Protein AF-A0A8J3HX36-F1 (afdb_monomer)

Secondary structure (DSSP, 8-state):
-EEESHHHHHHHHSS--HHHHHHHHHHHHHHHHHHHHTT---EEES---SHHHHHHHHHHHHHTT-----------HHHHHHHHHHHHHH-TTSS----HHHHHHHHHH--PPPHHHHHT---PPPPTT-SSHHHHHHHHSTTS-GGG-

pLDDT: mean 93.69, std 5.5, range [58.5, 98.19]

InterPro domains:
  IPR027417 P-loop containing nucleoside triphosphate hydrolase [G3DSA:3.40.50.300] (3-126)
  IPR027417 P-loop containing nucleoside triphosphate hydrolase [SSF52540] (20-110)

Foldseek 3Di:
DEDECLVPCCVPPVDDDPLVVLQSLLVSLQVCLVCVLVVHDYHYHDDDQDPLSLLLSCVSCVVSVHHDADDDDDDDLVRVVVVLVVCCVPCVSRDDDDDSVRVVVSVVRGDDDDPCSRVSPDRDAHDPPAPGSLSVSCVRRVNNDPVSD

Solvent-accessible surface area (backbone atoms only — not comparable to full-atom values): 8968 Å² total; per-residue (Å²): 88,80,46,52,54,75,84,40,39,54,83,76,65,71,55,87,52,66,70,60,51,31,36,48,50,13,42,50,51,46,52,42,56,56,36,46,75,68,75,40,67,69,44,80,56,68,90,67,50,41,63,65,58,51,49,38,54,43,50,53,30,48,76,73,73,42,86,68,81,62,87,83,78,90,72,57,72,66,60,50,50,52,52,53,54,50,45,38,74,74,41,54,91,73,52,77,88,79,54,73,67,55,55,52,55,52,57,75,65,46,46,79,82,51,71,51,59,53,71,60,75,67,82,78,76,48,60,92,95,40,94,33,44,35,54,46,45,35,72,66,13,71,49,29,62,68,94,64,82

Sequence (149 aa):
MRLTLDEWMIPLFGRNEQAERDALEGRLIWIALRALQLHTNVVLDFGFWSKNERSSLRWFARQIGAKSQIIYLPIDPETQRKRIQNRFAVTPDQTWAMSEEELTKWRAFFHEPDEAELHGTVLEDAPQGYASWPAWATSRWPSLPDEYA

Mean predicted aligned error: 3.48 Å

Organism: NCBI:txid2778364

Nearest PDB structures (foldseek):
  9drz-assembly3_C  TM=6.017E-01  e=9.254E-02  Lichtheimia corymbifera
  2yvu-assembly1_A  TM=5.789E-01  e=4.821E-01  Aeropyrum pernix K1
  2pez-assembly1_A  TM=6.383E-01  e=1.071E+00  Homo sapiens
  4bzx-assembly2_B  TM=6.952E-01  e=1.192E+0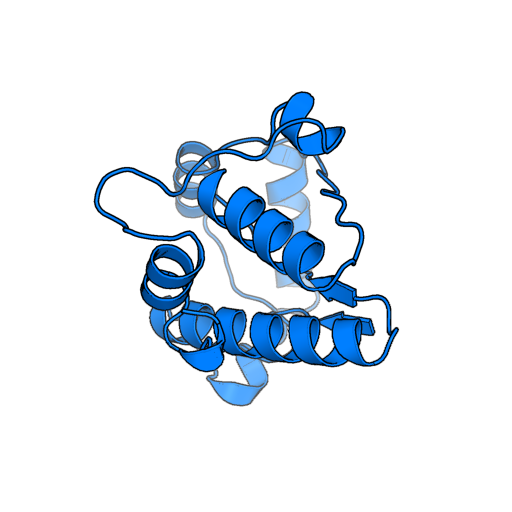0  Mycobacterium tuberculosis
  2ofx-assembly1_B  TM=6.286E-01  e=7.381E-01  Homo sapiens

Structure (mmCIF, N/CA/C/O backbone):
data_AF-A0A8J3HX36-F1
#
_entry.id   AF-A0A8J3HX36-F1
#
loop_
_atom_site.group_PDB
_atom_site.id
_atom_site.type_symbol
_atom_site.label_atom_id
_atom_site.label_alt_id
_atom_site.label_comp_id
_atom_site.label_asym_id
_atom_site.label_entity_id
_atom_site.label_seq_id
_atom_site.pdbx_PDB_ins_code
_atom_site.Cartn_x
_atom_site.Cartn_y
_atom_site.Cartn_z
_atom_site.occupancy
_atom_site.B_iso_or_equiv
_atom_site.auth_seq_id
_atom_site.auth_comp_id
_atom_site.auth_asym_id
_atom_site.auth_atom_id
_atom_site.pdbx_PDB_model_num
ATOM 1 N N . MET A 1 1 ? -8.199 -14.180 2.102 1.00 96.19 1 MET A N 1
ATOM 2 C CA . MET A 1 1 ? -8.288 -13.561 0.763 1.00 96.19 1 MET A CA 1
ATOM 3 C C . MET A 1 1 ? -7.061 -12.691 0.544 1.00 96.19 1 MET A C 1
ATOM 5 O O . MET A 1 1 ? -6.694 -11.982 1.468 1.00 96.19 1 MET A O 1
ATOM 9 N N . ARG A 1 2 ? -6.416 -12.756 -0.624 1.00 97.62 2 ARG A N 1
ATOM 10 C CA . ARG A 1 2 ? -5.300 -11.868 -0.990 1.00 97.62 2 ARG A CA 1
ATOM 11 C C . ARG A 1 2 ? -5.814 -10.811 -1.964 1.00 97.62 2 ARG A C 1
ATOM 13 O O . ARG A 1 2 ? -6.551 -11.170 -2.874 1.00 97.62 2 ARG A O 1
ATOM 20 N N . LEU A 1 3 ? -5.440 -9.553 -1.762 1.00 97.94 3 LEU A N 1
ATOM 21 C CA . LEU A 1 3 ? -5.763 -8.434 -2.644 1.00 97.94 3 LEU A CA 1
ATOM 22 C C . LEU A 1 3 ? -4.454 -7.764 -3.062 1.00 97.94 3 LEU A C 1
ATOM 24 O O . LEU A 1 3 ? -3.752 -7.228 -2.210 1.00 97.94 3 LEU A O 1
ATOM 28 N N . THR A 1 4 ? -4.120 -7.810 -4.348 1.00 96.12 4 THR A N 1
ATOM 29 C CA . THR A 1 4 ? -2.883 -7.240 -4.905 1.00 96.12 4 THR A CA 1
ATOM 30 C C . THR A 1 4 ? -3.205 -6.282 -6.043 1.00 96.12 4 THR A C 1
ATOM 32 O O . THR A 1 4 ? -4.226 -6.455 -6.697 1.00 96.12 4 THR A O 1
ATOM 35 N N . LEU A 1 5 ? -2.355 -5.284 -6.293 1.00 94.75 5 LEU A N 1
ATOM 36 C CA . LEU A 1 5 ? -2.494 -4.399 -7.458 1.00 94.75 5 LEU A CA 1
ATOM 37 C C . LEU A 1 5 ? -2.067 -5.080 -8.763 1.00 94.75 5 LEU A C 1
ATOM 39 O O . LEU A 1 5 ? -2.598 -4.752 -9.825 1.00 94.75 5 LEU A O 1
ATOM 43 N N . ASP A 1 6 ? -1.121 -6.019 -8.689 1.00 91.06 6 ASP A N 1
ATOM 44 C CA . ASP A 1 6 ? -0.457 -6.594 -9.865 1.00 91.06 6 ASP A CA 1
ATOM 45 C C . ASP A 1 6 ? -1.445 -7.340 -10.780 1.00 91.06 6 ASP A C 1
ATOM 47 O O . ASP A 1 6 ? -1.310 -7.311 -12.000 1.00 91.06 6 ASP A O 1
ATOM 51 N N . GLU A 1 7 ? -2.495 -7.935 -10.203 1.00 92.56 7 GLU A N 1
ATOM 52 C CA . GLU A 1 7 ? -3.562 -8.639 -10.933 1.00 92.56 7 GLU A CA 1
ATOM 53 C C . GLU A 1 7 ? -4.500 -7.698 -11.713 1.00 92.56 7 GLU A C 1
ATOM 55 O O . GLU A 1 7 ? -5.269 -8.161 -12.553 1.00 92.56 7 GLU A O 1
ATOM 60 N N . TRP A 1 8 ? -4.454 -6.388 -11.456 1.00 94.88 8 TRP A N 1
ATOM 61 C CA . TRP A 1 8 ? -5.454 -5.435 -11.950 1.00 94.88 8 TRP A CA 1
ATOM 62 C C . TRP A 1 8 ? -4.861 -4.291 -12.766 1.00 94.88 8 TRP A C 1
ATOM 64 O O . TRP A 1 8 ? -5.506 -3.848 -13.712 1.00 94.88 8 TRP A O 1
ATOM 74 N N . MET A 1 9 ? -3.648 -3.823 -12.452 1.00 96.12 9 MET A N 1
ATOM 75 C CA . MET A 1 9 ? -3.074 -2.644 -13.115 1.00 96.12 9 MET A CA 1
ATOM 76 C C . MET A 1 9 ? -2.970 -2.814 -14.636 1.00 96.12 9 MET A C 1
ATOM 78 O O . MET A 1 9 ? -3.456 -1.969 -15.388 1.00 96.12 9 MET A O 1
ATOM 82 N N . ILE A 1 10 ? -2.387 -3.924 -15.098 1.00 94.88 10 ILE A N 1
ATOM 83 C CA . ILE A 1 10 ? -2.250 -4.194 -16.535 1.00 94.88 10 ILE A CA 1
ATOM 84 C C . ILE A 1 10 ? -3.622 -4.454 -17.181 1.00 94.88 10 ILE A C 1
ATOM 86 O O . ILE A 1 10 ? -3.932 -3.759 -18.149 1.00 94.88 10 ILE A O 1
ATOM 90 N N . PRO A 1 11 ? -4.481 -5.362 -16.666 1.00 94.75 11 PRO A N 1
ATOM 91 C CA . PRO A 1 11 ? -5.767 -5.645 -17.307 1.00 94.75 11 PRO A CA 1
ATOM 92 C C . PRO A 1 11 ? -6.759 -4.475 -17.332 1.00 94.75 11 PRO A C 1
ATOM 94 O O . PRO A 1 11 ? -7.559 -4.396 -18.261 1.00 94.75 11 PRO A O 1
ATOM 97 N N . LEU A 1 12 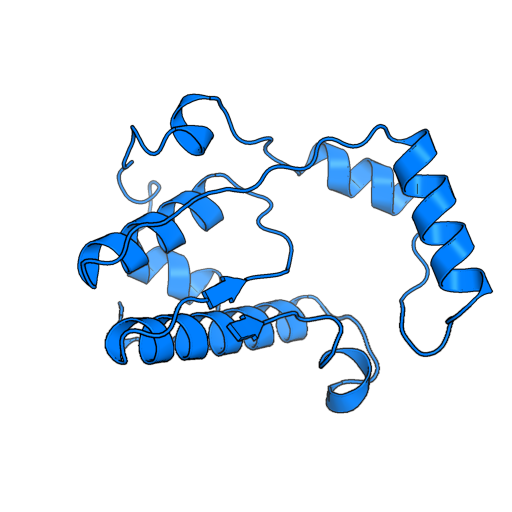? -6.747 -3.591 -16.325 1.00 95.81 12 LEU A N 1
ATOM 98 C CA . LEU A 1 12 ? -7.689 -2.468 -16.247 1.00 95.81 12 LEU A CA 1
ATOM 99 C C . LEU A 1 12 ? -7.193 -1.214 -16.967 1.00 95.81 12 LEU A C 1
ATOM 101 O O . LEU A 1 12 ? -7.991 -0.536 -17.612 1.00 95.81 12 LEU A O 1
ATOM 105 N N . PHE A 1 13 ? -5.906 -0.884 -16.833 1.00 95.50 13 PHE A N 1
ATOM 106 C CA . PHE A 1 13 ? -5.384 0.415 -17.267 1.00 95.50 13 PHE A CA 1
ATOM 107 C C . PHE A 1 13 ? -4.356 0.307 -18.393 1.00 95.50 13 PHE A C 1
ATOM 109 O O . PHE A 1 13 ? -4.197 1.252 -19.163 1.00 95.50 13 PHE A O 1
ATOM 116 N N . GLY A 1 14 ? -3.638 -0.816 -18.501 1.00 94.88 14 GLY A N 1
ATOM 117 C CA . GLY A 1 14 ? -2.561 -0.987 -19.482 1.00 94.88 14 GLY A CA 1
ATOM 118 C C . GLY A 1 14 ? -1.384 -0.017 -19.300 1.00 94.88 14 GLY A C 1
ATOM 119 O O . GLY A 1 14 ? -0.518 0.067 -20.168 1.00 94.88 14 GLY A O 1
ATOM 120 N N . ARG A 1 15 ? -1.338 0.710 -18.179 1.00 92.75 15 ARG A N 1
ATOM 121 C CA . ARG A 1 15 ? -0.293 1.665 -17.786 1.00 92.75 15 ARG A CA 1
ATOM 122 C C . ARG A 1 15 ? -0.144 1.671 -16.263 1.00 92.75 15 ARG A C 1
ATOM 124 O O . ARG A 1 15 ? -0.936 1.047 -15.560 1.00 92.75 15 ARG A O 1
ATOM 131 N N . ASN A 1 16 ? 0.891 2.339 -15.760 1.00 91.25 16 ASN A N 1
ATOM 132 C CA . ASN A 1 16 ? 1.259 2.315 -14.342 1.00 91.25 16 ASN A CA 1
ATOM 133 C C . ASN A 1 16 ? 1.290 3.720 -13.719 1.00 91.25 16 ASN A C 1
ATOM 135 O O . ASN A 1 16 ? 2.282 4.110 -13.103 1.00 91.25 16 ASN A O 1
ATOM 139 N N . GLU A 1 17 ? 0.223 4.494 -13.911 1.00 94.75 17 GLU A N 1
ATOM 140 C CA . GLU A 1 17 ? 0.134 5.866 -13.402 1.00 94.75 17 GLU A CA 1
ATOM 141 C C . GLU A 1 17 ? -0.184 5.893 -11.903 1.00 94.75 17 GLU A C 1
ATOM 143 O O . GLU A 1 17 ? -1.030 5.139 -11.419 1.00 94.75 17 GLU A O 1
ATOM 148 N N . GLN A 1 18 ? 0.446 6.807 -11.157 1.00 93.81 18 GLN A N 1
ATOM 149 C CA . GLN A 1 18 ? 0.289 6.882 -9.697 1.00 93.81 18 GLN A CA 1
ATOM 150 C C . GLN A 1 18 ? -1.176 7.070 -9.274 1.00 93.81 18 GLN A C 1
ATOM 152 O O . GLN A 1 18 ? -1.649 6.369 -8.387 1.00 93.81 18 GLN A O 1
ATOM 157 N N . ALA A 1 19 ? -1.916 7.956 -9.946 1.00 96.25 19 ALA A N 1
ATOM 158 C CA . ALA A 1 19 ? -3.315 8.227 -9.610 1.00 96.25 19 ALA A CA 1
ATOM 159 C C . ALA A 1 19 ? -4.221 6.989 -9.768 1.00 96.25 19 ALA A C 1
ATOM 161 O O . ALA A 1 19 ? -5.154 6.796 -8.990 1.00 96.25 19 ALA A O 1
ATOM 162 N N . GLU A 1 20 ? -3.939 6.134 -10.755 1.00 96.88 20 GLU A N 1
ATOM 163 C CA . GLU A 1 20 ? -4.683 4.889 -10.981 1.00 96.88 20 GLU A CA 1
ATOM 164 C C . GLU A 1 20 ? -4.347 3.849 -9.912 1.00 96.88 20 GLU A C 1
ATOM 166 O O . GLU A 1 20 ? -5.247 3.179 -9.405 1.00 96.88 20 GLU A O 1
ATOM 171 N N . ARG A 1 21 ? -3.071 3.771 -9.509 1.00 96.56 21 ARG A N 1
ATOM 172 C CA . ARG A 1 21 ? -2.637 2.928 -8.387 1.00 96.56 21 ARG A CA 1
ATOM 173 C C . ARG A 1 21 ? -3.315 3.355 -7.095 1.00 96.56 21 ARG A C 1
ATOM 175 O O . ARG A 1 21 ? -3.922 2.516 -6.445 1.00 96.56 21 ARG A O 1
ATOM 182 N N . ASP A 1 22 ? -3.295 4.645 -6.771 1.00 96.94 22 ASP A N 1
ATOM 183 C CA . ASP A 1 22 ? -3.889 5.184 -5.541 1.00 96.94 22 ASP A CA 1
ATOM 184 C C . ASP A 1 22 ? -5.401 4.926 -5.480 1.00 96.94 22 ASP A C 1
ATOM 186 O O . ASP A 1 22 ? -5.942 4.523 -4.444 1.00 96.94 22 ASP A O 1
ATOM 190 N N . ALA A 1 23 ? -6.089 5.106 -6.611 1.00 97.06 23 ALA A N 1
ATOM 191 C CA . ALA A 1 23 ? -7.506 4.795 -6.736 1.00 97.06 23 ALA A CA 1
ATOM 192 C C . ALA A 1 23 ? -7.783 3.285 -6.655 1.00 97.06 23 ALA A C 1
ATOM 194 O O . ALA A 1 23 ? -8.814 2.874 -6.123 1.00 97.06 23 ALA A O 1
ATOM 195 N N . LEU A 1 24 ? -6.899 2.423 -7.148 1.00 97.69 24 LEU A N 1
ATOM 196 C CA . LEU A 1 24 ? -7.085 0.983 -7.015 1.00 97.69 24 LEU A CA 1
ATOM 197 C C . LEU A 1 24 ? -6.780 0.502 -5.586 1.00 97.69 24 LEU A C 1
ATOM 199 O O . LEU A 1 24 ? -7.559 -0.276 -5.036 1.00 97.69 24 LEU A O 1
ATOM 203 N N . GLU A 1 25 ? -5.720 1.014 -4.954 1.00 97.81 25 GLU A N 1
ATOM 204 C CA . GLU A 1 25 ? -5.370 0.754 -3.552 1.00 97.81 25 GLU A CA 1
ATOM 205 C C . GLU A 1 25 ? -6.549 1.067 -2.630 1.00 97.81 25 GLU A C 1
ATOM 207 O O . GLU A 1 25 ? -6.974 0.193 -1.873 1.00 97.81 25 GLU A O 1
ATOM 212 N N . GLY A 1 26 ? -7.154 2.255 -2.754 1.00 97.31 26 GLY A N 1
ATOM 213 C CA . GLY A 1 26 ? -8.324 2.629 -1.952 1.00 97.31 26 GLY A CA 1
ATOM 214 C C . GLY A 1 26 ? -9.501 1.671 -2.113 1.00 97.31 26 GLY A C 1
ATOM 215 O O . GLY A 1 26 ? -10.166 1.318 -1.134 1.00 97.31 26 GLY A O 1
ATOM 216 N N . ARG A 1 27 ? -9.713 1.152 -3.328 1.00 97.44 27 ARG A N 1
ATOM 217 C CA . ARG A 1 27 ? -10.797 0.207 -3.602 1.00 97.44 27 ARG A CA 1
ATOM 218 C C . ARG A 1 27 ? -10.507 -1.168 -3.014 1.00 97.44 27 ARG A C 1
ATOM 220 O O . ARG A 1 27 ? -11.413 -1.786 -2.456 1.00 97.44 27 ARG A O 1
ATOM 227 N N . LEU A 1 28 ? -9.265 -1.640 -3.106 1.00 97.88 28 LEU A N 1
ATOM 228 C CA . LEU A 1 28 ? -8.841 -2.896 -2.485 1.00 97.88 28 LEU A CA 1
ATOM 229 C C . LEU A 1 28 ? -8.881 -2.803 -0.955 1.00 97.88 28 LEU A C 1
ATOM 231 O O . LEU A 1 28 ? -9.331 -3.745 -0.306 1.00 97.88 28 LEU A O 1
ATOM 235 N N . ILE A 1 29 ? -8.497 -1.664 -0.374 1.00 97.75 29 ILE A N 1
ATOM 236 C CA . ILE A 1 29 ? -8.622 -1.409 1.067 1.00 97.75 29 ILE A CA 1
ATOM 237 C C . ILE A 1 29 ? -10.093 -1.446 1.478 1.00 97.75 29 ILE A C 1
ATOM 239 O O . ILE A 1 29 ? -10.439 -2.166 2.411 1.00 97.75 29 ILE A O 1
ATOM 243 N N . TRP A 1 30 ? -10.984 -0.766 0.753 1.00 97.31 30 TRP A N 1
ATOM 244 C CA . TRP A 1 30 ? -12.424 -0.842 1.012 1.00 97.31 30 TRP A CA 1
ATOM 245 C C . TRP A 1 30 ? -12.943 -2.290 0.995 1.00 97.31 30 TRP A C 1
ATOM 247 O O . TRP A 1 30 ? -13.600 -2.721 1.945 1.00 97.31 30 TRP A O 1
ATOM 257 N N . ILE A 1 31 ? -12.591 -3.079 -0.029 1.00 97.56 31 ILE A N 1
ATOM 258 C CA . ILE A 1 31 ? -12.953 -4.507 -0.102 1.00 97.56 31 ILE A CA 1
ATOM 259 C C . ILE A 1 31 ? -12.407 -5.268 1.113 1.00 97.56 31 ILE A C 1
ATOM 261 O O . ILE A 1 31 ? -13.122 -6.091 1.688 1.00 97.56 31 ILE A O 1
ATOM 265 N N . ALA A 1 32 ? -11.170 -4.990 1.533 1.00 97.56 32 ALA A N 1
ATOM 266 C CA . ALA A 1 32 ? -10.575 -5.611 2.710 1.00 97.56 32 ALA A CA 1
ATOM 267 C C . ALA A 1 32 ? -11.374 -5.316 3.982 1.00 97.56 32 ALA A C 1
ATOM 269 O O . ALA A 1 32 ? -11.701 -6.244 4.720 1.00 97.56 32 ALA A O 1
ATOM 270 N N . LEU A 1 33 ? -11.743 -4.053 4.216 1.00 96.56 33 LEU A N 1
ATOM 271 C CA . LEU A 1 33 ? -12.529 -3.648 5.385 1.00 96.56 33 LEU A CA 1
ATOM 272 C C . LEU A 1 33 ? -13.909 -4.319 5.397 1.00 96.56 33 LEU A C 1
ATOM 274 O O . LEU A 1 33 ? -14.335 -4.832 6.433 1.00 96.56 33 LEU A O 1
ATOM 278 N N . ARG A 1 34 ? -14.573 -4.410 4.238 1.00 96.94 34 ARG A N 1
ATOM 279 C CA . ARG A 1 34 ? -15.844 -5.140 4.090 1.00 96.94 34 ARG A CA 1
ATOM 280 C C . ARG A 1 34 ? -15.686 -6.638 4.353 1.00 96.94 34 ARG A C 1
ATOM 282 O O . ARG A 1 34 ? -16.520 -7.229 5.032 1.00 96.94 34 ARG A O 1
ATOM 289 N N . ALA A 1 35 ? -14.618 -7.259 3.861 1.00 97.56 35 ALA A N 1
ATOM 290 C CA . ALA A 1 35 ? -14.348 -8.676 4.097 1.00 97.56 35 ALA A CA 1
ATOM 291 C C . ALA A 1 35 ? -14.037 -8.974 5.575 1.00 97.56 35 ALA A C 1
ATOM 293 O O . ALA A 1 35 ? -14.506 -9.983 6.104 1.00 97.56 35 ALA A O 1
ATOM 294 N N . LEU A 1 36 ? -13.322 -8.078 6.266 1.00 96.88 36 LEU A N 1
ATOM 295 C CA . LEU A 1 36 ? -13.064 -8.195 7.706 1.00 96.88 36 LEU A CA 1
ATOM 296 C C . LEU A 1 36 ? -14.362 -8.150 8.527 1.00 96.88 36 LEU A C 1
ATOM 298 O O . LEU A 1 36 ? -14.522 -8.953 9.444 1.00 96.88 36 LEU A O 1
ATOM 302 N N . GLN A 1 37 ? -15.316 -7.283 8.165 1.00 95.44 37 GLN A N 1
ATOM 303 C CA . GLN A 1 37 ? -16.650 -7.244 8.790 1.00 95.44 37 GLN A CA 1
ATOM 304 C C . GLN A 1 37 ? -17.439 -8.549 8.590 1.00 95.44 37 GLN A C 1
ATOM 306 O O . GLN A 1 37 ? -18.278 -8.894 9.415 1.00 95.44 37 GLN A O 1
ATOM 311 N N . LEU A 1 38 ? -17.146 -9.293 7.521 1.00 96.88 38 LEU A N 1
ATOM 312 C CA . LEU A 1 38 ? -17.702 -10.619 7.236 1.00 96.88 38 LEU A CA 1
ATOM 313 C C . LEU A 1 38 ? -16.835 -11.759 7.801 1.00 96.88 38 LEU A C 1
ATOM 315 O O . LEU A 1 38 ? -16.927 -12.896 7.340 1.00 96.88 38 LEU A O 1
ATOM 319 N N . HIS A 1 39 ? -15.966 -11.464 8.772 1.00 96.19 39 HIS A N 1
ATOM 320 C CA . HIS A 1 39 ? -15.080 -12.424 9.438 1.00 96.19 39 HIS A CA 1
ATOM 321 C C . HIS A 1 39 ? -14.120 -13.170 8.496 1.00 96.19 39 HIS A C 1
ATOM 323 O O . HIS A 1 39 ? -13.678 -14.282 8.788 1.00 96.19 39 HIS A O 1
ATOM 329 N N . THR A 1 40 ? -13.765 -12.560 7.363 1.00 98.00 40 THR A N 1
ATOM 330 C CA . THR A 1 40 ? -12.803 -13.120 6.409 1.00 98.00 40 THR A CA 1
ATOM 331 C C . THR A 1 40 ? -11.432 -12.481 6.598 1.00 98.00 40 THR A C 1
ATOM 333 O O . THR A 1 40 ? -11.288 -11.266 6.503 1.00 98.00 40 THR A O 1
ATOM 336 N N . ASN A 1 41 ? -10.397 -13.301 6.799 1.00 98.06 41 ASN A N 1
ATOM 337 C CA . ASN A 1 41 ? -9.016 -12.819 6.875 1.00 98.06 41 ASN A CA 1
ATOM 338 C C . ASN A 1 41 ? -8.539 -12.286 5.516 1.00 98.06 41 ASN A C 1
ATOM 340 O O . ASN A 1 41 ? -8.741 -12.936 4.480 1.00 98.06 41 ASN A O 1
ATOM 344 N N . VAL A 1 42 ? -7.850 -11.143 5.521 1.00 98.06 42 VAL A N 1
ATOM 345 C CA . VAL A 1 42 ? -7.357 -10.470 4.312 1.00 98.06 42 VAL A CA 1
ATOM 346 C C . VAL A 1 42 ? -5.851 -10.237 4.385 1.00 98.06 42 VAL A C 1
ATOM 348 O O . VAL A 1 42 ? -5.323 -9.888 5.435 1.00 98.06 42 VAL A O 1
ATOM 351 N N . VAL A 1 43 ? -5.176 -10.415 3.252 1.00 98.19 43 VAL A N 1
ATOM 352 C CA . VAL A 1 43 ? -3.804 -9.969 3.005 1.00 98.19 43 VAL A CA 1
ATOM 353 C C . VAL A 1 43 ? -3.869 -8.879 1.944 1.00 98.19 43 VAL A C 1
ATOM 355 O O . VAL A 1 43 ? -4.335 -9.138 0.833 1.00 98.19 43 VAL A O 1
ATOM 358 N N . LEU A 1 44 ? -3.417 -7.676 2.290 1.00 98.06 44 LEU A N 1
ATOM 359 C CA . LEU A 1 44 ? -3.148 -6.619 1.321 1.00 98.06 44 LEU A CA 1
ATOM 360 C C . LEU A 1 44 ? -1.711 -6.798 0.820 1.00 98.06 44 LEU A C 1
ATOM 362 O O . LEU A 1 44 ? -0.772 -6.737 1.608 1.00 98.06 44 LEU A O 1
ATOM 366 N N . ASP A 1 45 ? -1.565 -7.080 -0.468 1.00 96.69 45 ASP A N 1
ATOM 367 C CA . ASP A 1 45 ? -0.312 -7.442 -1.135 1.00 96.69 45 ASP A CA 1
ATOM 368 C C . ASP A 1 45 ? 0.064 -6.366 -2.163 1.00 96.69 45 ASP A C 1
ATOM 370 O O . ASP A 1 45 ? -0.043 -6.540 -3.380 1.00 96.69 45 ASP A O 1
ATOM 374 N N . PHE A 1 46 ? 0.410 -5.199 -1.628 1.00 94.62 46 PHE A N 1
ATOM 375 C CA . PHE A 1 46 ? 0.989 -4.056 -2.328 1.00 94.62 46 PHE A CA 1
ATOM 376 C C . PHE A 1 46 ? 1.769 -3.192 -1.324 1.00 94.62 46 PHE A C 1
ATOM 378 O O . PHE A 1 46 ? 1.737 -3.435 -0.117 1.00 94.62 46 PHE A O 1
ATOM 385 N N . GLY A 1 47 ? 2.558 -2.238 -1.822 1.00 91.00 47 GLY A N 1
ATOM 386 C CA . GLY A 1 47 ? 3.534 -1.518 -1.002 1.00 91.00 47 GLY A CA 1
ATOM 387 C C . GLY A 1 47 ? 2.912 -0.475 -0.071 1.00 91.00 47 GLY A C 1
ATOM 388 O O . GLY A 1 47 ? 2.239 0.435 -0.538 1.00 91.00 47 GLY A O 1
ATOM 389 N N . PHE A 1 48 ? 3.228 -0.553 1.226 1.00 94.25 48 PHE A N 1
ATOM 390 C CA . PHE A 1 48 ? 2.969 0.505 2.213 1.00 94.25 48 PHE A CA 1
ATOM 391 C C . PHE A 1 48 ? 4.281 1.217 2.555 1.00 94.25 48 PHE A C 1
ATOM 393 O O . PHE A 1 48 ? 5.071 0.748 3.382 1.00 94.25 48 PHE A O 1
ATOM 400 N N . TRP A 1 49 ? 4.526 2.327 1.865 1.00 95.12 49 TRP A N 1
ATOM 401 C CA . TRP A 1 49 ? 5.799 3.039 1.820 1.00 95.12 49 TRP A CA 1
ATOM 402 C C . TRP A 1 49 ? 6.091 3.868 3.064 1.00 95.12 49 TRP A C 1
ATOM 404 O O . TRP A 1 49 ? 7.252 4.052 3.419 1.00 95.12 49 TRP A O 1
ATOM 414 N N . SER A 1 50 ? 5.051 4.357 3.727 1.00 95.44 50 SER A N 1
ATOM 415 C CA . SER A 1 50 ? 5.152 5.244 4.877 1.00 95.44 50 SER A CA 1
ATOM 416 C C . SER A 1 50 ? 4.561 4.617 6.134 1.00 95.44 50 SER A C 1
ATOM 418 O O . SER A 1 50 ? 3.644 3.792 6.094 1.00 95.44 50 SER A O 1
ATOM 420 N N . LYS A 1 51 ? 5.048 5.090 7.281 1.00 95.00 51 LYS A N 1
ATOM 421 C CA . LYS A 1 51 ? 4.473 4.773 8.589 1.00 95.00 51 LYS A CA 1
ATOM 422 C C . LYS A 1 51 ? 2.991 5.153 8.675 1.00 95.00 51 LYS A C 1
ATOM 424 O O . LYS A 1 51 ? 2.198 4.374 9.186 1.00 95.00 51 LYS A O 1
ATOM 429 N N . ASN A 1 52 ? 2.592 6.289 8.095 1.00 95.62 52 ASN A N 1
ATOM 430 C CA . ASN A 1 52 ? 1.197 6.742 8.109 1.00 95.62 52 ASN A CA 1
ATOM 431 C C . ASN A 1 52 ? 0.252 5.779 7.372 1.00 95.62 52 ASN A C 1
ATOM 433 O O . ASN A 1 52 ? -0.819 5.469 7.890 1.00 95.62 52 ASN A O 1
ATOM 437 N N . GLU A 1 53 ? 0.657 5.241 6.214 1.00 96.25 53 GLU A N 1
ATOM 438 C CA . GLU A 1 53 ? -0.140 4.229 5.500 1.00 96.25 53 GLU A CA 1
ATOM 439 C C . GLU A 1 53 ? -0.378 3.008 6.395 1.00 96.25 53 GLU A C 1
ATOM 441 O O . GLU A 1 53 ? -1.518 2.581 6.580 1.00 96.25 53 GLU A O 1
ATOM 446 N N . ARG A 1 54 ? 0.677 2.496 7.037 1.00 96.19 54 ARG A N 1
ATOM 447 C CA . ARG A 1 54 ? 0.587 1.327 7.925 1.00 96.19 54 ARG A CA 1
ATOM 448 C C . ARG A 1 54 ? -0.229 1.611 9.191 1.00 96.19 54 ARG A C 1
ATOM 450 O O . ARG A 1 54 ? -1.068 0.789 9.570 1.00 96.19 54 ARG A O 1
ATOM 457 N N . SER A 1 55 ? -0.036 2.774 9.812 1.00 95.31 55 SER A N 1
ATOM 458 C CA . SER A 1 55 ? -0.776 3.213 11.002 1.00 95.31 55 SER A CA 1
ATOM 459 C C . SER A 1 55 ? -2.270 3.387 10.719 1.00 95.31 55 SER A C 1
ATOM 461 O O . SER A 1 55 ? -3.091 2.899 11.498 1.00 95.31 55 SER A O 1
ATOM 463 N N . SER A 1 56 ? -2.640 3.985 9.582 1.00 95.38 56 SER A N 1
ATOM 464 C CA . SER A 1 56 ? -4.047 4.162 9.193 1.00 95.38 56 SER A CA 1
ATOM 465 C C . SER A 1 56 ? -4.780 2.823 9.021 1.00 95.38 56 SER A C 1
ATOM 467 O O . SER A 1 56 ? -5.870 2.630 9.559 1.00 95.38 56 SER A O 1
ATOM 469 N N . LEU A 1 57 ? -4.156 1.841 8.361 1.00 95.25 57 LEU A N 1
ATOM 470 C CA . LEU A 1 57 ? -4.744 0.515 8.144 1.00 95.25 57 LEU A CA 1
ATOM 471 C C . LEU A 1 57 ? -4.870 -0.279 9.442 1.00 95.25 57 LEU A C 1
ATOM 473 O O . LEU A 1 57 ? -5.879 -0.950 9.674 1.00 95.25 57 LEU A O 1
ATOM 477 N N . ARG A 1 58 ? -3.874 -0.169 10.327 1.00 94.94 58 ARG A N 1
ATOM 478 C CA . ARG A 1 58 ? -3.955 -0.718 11.683 1.00 94.94 58 ARG A CA 1
ATOM 479 C C . ARG A 1 58 ? -5.107 -0.100 12.467 1.00 94.94 58 ARG A C 1
ATOM 481 O O . ARG A 1 58 ? -5.830 -0.832 13.147 1.00 94.94 58 ARG A O 1
ATOM 488 N N . TRP A 1 59 ? -5.276 1.219 12.377 1.00 94.44 59 TRP A N 1
ATOM 489 C CA . TRP A 1 59 ? -6.379 1.919 13.022 1.00 94.44 59 TRP A CA 1
ATOM 490 C C . TRP A 1 59 ? -7.727 1.393 12.516 1.00 94.44 59 TRP A C 1
ATOM 492 O O . TRP A 1 59 ? -8.551 0.992 13.338 1.00 94.44 59 TRP A O 1
ATOM 502 N N . PHE A 1 60 ? -7.918 1.270 11.196 1.00 94.75 60 PHE A N 1
ATOM 503 C CA . PHE A 1 60 ? -9.152 0.725 10.616 1.00 94.75 60 PHE A CA 1
ATOM 504 C C . PHE A 1 60 ? -9.451 -0.702 11.075 1.00 94.75 60 PHE A C 1
ATOM 506 O O . PHE A 1 60 ? -10.572 -0.994 11.496 1.00 94.75 60 PHE A O 1
ATOM 513 N N . ALA A 1 61 ? -8.450 -1.588 11.047 1.00 94.25 61 ALA A N 1
ATOM 514 C CA . ALA A 1 61 ? -8.613 -2.956 11.527 1.00 94.25 61 ALA A CA 1
ATOM 515 C C . ALA A 1 61 ? -9.079 -2.977 12.993 1.00 94.25 61 ALA A C 1
ATOM 517 O O . ALA A 1 61 ? -10.037 -3.678 13.323 1.00 94.25 61 ALA A O 1
ATOM 518 N N . ARG A 1 62 ? -8.472 -2.145 13.854 1.00 92.88 62 ARG A N 1
ATOM 519 C CA . ARG A 1 62 ? -8.860 -2.032 15.266 1.00 92.88 62 ARG A CA 1
ATOM 520 C C . ARG A 1 62 ? -10.293 -1.525 15.443 1.00 92.88 62 ARG A C 1
ATOM 522 O O . ARG A 1 62 ? -10.989 -2.067 16.297 1.00 92.88 62 ARG A O 1
ATOM 529 N N . GLN A 1 63 ? -10.746 -0.544 14.656 1.00 92.62 63 GLN A N 1
ATOM 530 C CA . GLN A 1 63 ? -12.131 -0.048 14.740 1.00 92.62 63 GLN A CA 1
ATOM 531 C C . GLN A 1 63 ? -13.169 -1.130 14.413 1.00 92.62 63 GLN A C 1
ATOM 533 O O . GLN A 1 63 ? -14.259 -1.135 14.974 1.00 92.62 63 GLN A O 1
ATOM 538 N N . ILE A 1 64 ? -12.815 -2.084 13.551 1.00 93.69 64 ILE A N 1
ATOM 539 C CA . ILE A 1 64 ? -13.675 -3.216 13.169 1.00 93.69 64 ILE A CA 1
ATOM 540 C C . ILE A 1 64 ? -13.513 -4.402 14.150 1.00 93.69 64 ILE A C 1
ATOM 542 O O . ILE A 1 64 ? -14.156 -5.439 14.005 1.00 93.69 64 ILE A O 1
ATOM 546 N N . GLY A 1 65 ? -12.666 -4.274 15.178 1.00 94.50 65 GLY A N 1
ATOM 547 C CA . GLY A 1 65 ? -12.362 -5.356 16.121 1.00 94.50 65 GLY A CA 1
ATOM 548 C C . GLY A 1 65 ? -11.467 -6.454 15.531 1.00 94.50 65 GLY A C 1
ATOM 549 O O . GLY A 1 65 ? -11.334 -7.528 16.118 1.00 94.50 65 GLY A O 1
ATOM 550 N N . ALA A 1 66 ? -10.840 -6.197 14.382 1.00 95.00 66 ALA A N 1
ATOM 551 C CA . ALA A 1 66 ? -9.891 -7.098 13.750 1.00 95.00 66 ALA A CA 1
ATOM 552 C C . ALA A 1 66 ? -8.469 -6.879 14.289 1.00 95.00 66 ALA A C 1
ATOM 554 O O . ALA A 1 66 ? -8.068 -5.779 14.678 1.00 95.00 66 ALA A O 1
ATOM 555 N N . LYS A 1 67 ? -7.669 -7.948 14.270 1.00 93.94 67 LYS A N 1
ATOM 556 C CA . LYS A 1 67 ? -6.222 -7.856 14.489 1.00 93.94 67 LYS A CA 1
ATOM 557 C C . LYS A 1 67 ? -5.542 -7.467 13.177 1.00 93.94 67 LYS A C 1
ATOM 559 O O . LYS A 1 67 ? -5.980 -7.885 12.109 1.00 93.94 67 LYS A O 1
ATOM 564 N N . SER A 1 68 ? -4.454 -6.708 13.264 1.00 94.06 68 SER A N 1
ATOM 565 C CA . SER A 1 68 ? -3.589 -6.397 12.122 1.00 94.06 68 SER A CA 1
ATOM 566 C C . SER A 1 68 ? -2.159 -6.840 12.409 1.00 94.06 68 SER A C 1
ATOM 568 O O . SER A 1 68 ? -1.718 -6.827 13.557 1.00 94.06 68 SER A O 1
ATOM 570 N N . GLN A 1 69 ? -1.442 -7.231 11.359 1.00 94.88 69 GLN A N 1
ATOM 571 C CA . GLN A 1 69 ? -0.037 -7.613 11.415 1.00 94.88 69 GLN A CA 1
ATOM 572 C C . GLN A 1 69 ? 0.679 -7.021 10.204 1.00 94.88 69 GLN A C 1
ATOM 574 O O . GLN A 1 69 ? 0.149 -7.056 9.095 1.00 94.88 69 GLN A O 1
ATOM 579 N N . ILE A 1 70 ? 1.880 -6.486 10.422 1.00 95.50 70 ILE A N 1
ATOM 580 C CA . ILE A 1 70 ? 2.767 -6.032 9.351 1.00 95.50 70 ILE A CA 1
ATOM 581 C C . ILE A 1 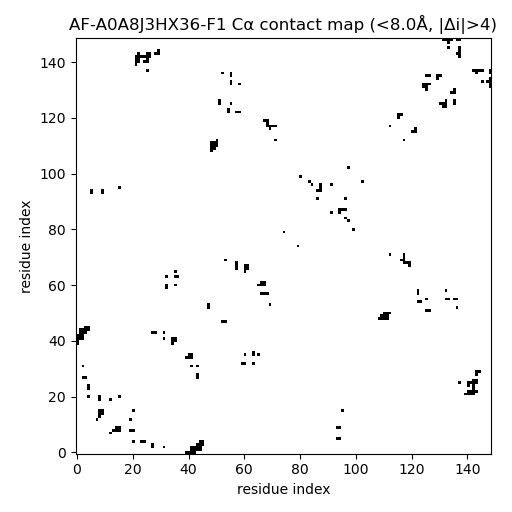70 ? 3.766 -7.157 9.087 1.00 95.50 70 ILE A C 1
ATOM 583 O O . ILE A 1 70 ? 4.449 -7.606 10.005 1.00 95.50 70 ILE A O 1
ATOM 587 N N . ILE A 1 71 ? 3.837 -7.621 7.840 1.00 95.50 71 ILE A N 1
ATOM 588 C CA . ILE A 1 71 ? 4.850 -8.580 7.393 1.00 95.50 71 ILE A CA 1
ATOM 589 C C . ILE A 1 71 ? 5.887 -7.807 6.590 1.00 95.50 71 ILE A C 1
ATOM 591 O O . ILE A 1 71 ? 5.655 -7.455 5.435 1.00 95.50 71 ILE A O 1
ATOM 595 N N . TYR A 1 72 ? 7.019 -7.520 7.224 1.00 96.06 72 TYR A N 1
ATOM 596 C CA . TYR A 1 72 ? 8.141 -6.869 6.565 1.00 96.06 72 TYR A CA 1
ATOM 597 C C . TYR A 1 72 ? 9.117 -7.910 6.013 1.00 96.06 72 TYR A C 1
ATOM 599 O O . TYR A 1 72 ? 9.506 -8.848 6.706 1.00 96.06 72 TYR A O 1
ATOM 607 N N . LEU A 1 73 ? 9.491 -7.746 4.746 1.00 95.06 73 LEU A N 1
ATOM 608 C CA . LEU A 1 73 ? 10.388 -8.641 4.022 1.00 95.06 73 LEU A CA 1
ATOM 609 C C . LEU A 1 73 ? 11.628 -7.842 3.596 1.00 95.06 73 LEU A C 1
ATOM 611 O O . LEU A 1 73 ? 11.643 -7.314 2.479 1.00 95.06 73 LEU A O 1
ATOM 615 N N . PRO A 1 74 ? 12.649 -7.707 4.466 1.00 94.19 74 PRO A N 1
ATOM 616 C CA . PRO A 1 74 ? 13.857 -6.974 4.116 1.00 94.19 74 PRO A CA 1
ATOM 617 C C . PRO A 1 74 ? 14.537 -7.632 2.914 1.00 94.19 74 PRO A C 1
ATOM 619 O O . PRO A 1 74 ? 14.640 -8.858 2.817 1.00 94.19 74 PRO A O 1
ATOM 622 N N . ILE A 1 75 ? 14.997 -6.805 1.979 1.00 95.00 75 ILE A N 1
ATOM 623 C CA . ILE A 1 75 ? 15.682 -7.257 0.771 1.00 95.00 75 ILE A CA 1
ATOM 624 C C . ILE A 1 75 ? 16.815 -6.297 0.419 1.00 95.00 75 ILE A C 1
ATOM 626 O O . ILE A 1 75 ? 16.632 -5.074 0.325 1.00 95.00 75 ILE A O 1
ATOM 630 N N . ASP A 1 76 ? 17.999 -6.863 0.210 1.00 94.69 76 ASP A N 1
ATOM 631 C CA . ASP A 1 76 ? 19.151 -6.090 -0.222 1.00 94.69 76 ASP A CA 1
ATOM 632 C C . ASP A 1 76 ? 18.963 -5.587 -1.672 1.00 94.69 76 ASP A C 1
ATOM 634 O O . ASP A 1 76 ? 18.239 -6.206 -2.468 1.00 94.69 76 ASP A O 1
ATOM 638 N N . PRO A 1 77 ? 19.584 -4.451 -2.038 1.00 93.38 77 PRO A N 1
ATOM 639 C CA . PRO A 1 77 ? 19.411 -3.851 -3.360 1.00 93.38 77 PRO A CA 1
ATOM 640 C C . PRO A 1 77 ? 19.780 -4.781 -4.522 1.00 93.38 77 PRO A C 1
ATOM 642 O O . PRO A 1 77 ? 19.115 -4.767 -5.559 1.00 93.38 77 PRO A O 1
ATOM 645 N N . GLU A 1 78 ? 20.814 -5.610 -4.363 1.00 95.06 78 GLU A N 1
ATOM 646 C CA . GLU A 1 78 ? 21.293 -6.476 -5.437 1.00 95.06 78 GLU A CA 1
ATOM 647 C C . GLU A 1 78 ? 20.307 -7.618 -5.708 1.00 95.06 78 GLU A C 1
ATOM 649 O O . GLU A 1 78 ? 19.951 -7.878 -6.863 1.00 95.06 78 GLU A O 1
ATOM 654 N N . THR A 1 79 ? 19.811 -8.267 -4.653 1.00 96.75 79 THR A N 1
ATOM 655 C CA . THR A 1 79 ? 18.786 -9.310 -4.759 1.00 96.75 79 THR A CA 1
ATOM 656 C C . THR A 1 79 ? 17.483 -8.747 -5.318 1.00 96.75 79 THR A C 1
ATOM 658 O O . THR A 1 79 ? 16.875 -9.381 -6.186 1.00 96.75 79 THR A O 1
ATOM 661 N N . GLN A 1 80 ? 17.061 -7.553 -4.882 1.00 95.81 80 GLN A N 1
ATOM 662 C CA . GLN A 1 80 ? 15.876 -6.884 -5.430 1.00 95.81 80 GLN A CA 1
ATOM 663 C C . GLN A 1 80 ? 16.021 -6.673 -6.941 1.00 95.81 80 GLN A C 1
ATOM 665 O O . GLN A 1 80 ? 15.153 -7.100 -7.707 1.00 95.81 80 GLN A O 1
ATOM 670 N N . ARG A 1 81 ? 17.146 -6.093 -7.375 1.00 94.75 81 ARG A N 1
ATOM 671 C CA . ARG A 1 81 ? 17.441 -5.841 -8.788 1.00 94.75 81 ARG A CA 1
ATOM 672 C C . ARG A 1 81 ? 17.420 -7.130 -9.612 1.00 94.75 81 ARG A C 1
ATOM 674 O O . ARG A 1 81 ? 16.733 -7.186 -10.630 1.00 94.75 81 ARG A O 1
ATOM 681 N N . LYS A 1 82 ? 18.113 -8.184 -9.162 1.00 95.62 82 LYS A N 1
ATOM 682 C CA . LYS A 1 82 ? 18.143 -9.489 -9.854 1.00 95.62 82 LYS A CA 1
ATOM 683 C C . LYS A 1 82 ? 16.742 -10.082 -10.015 1.00 95.62 82 LYS A C 1
ATOM 685 O O . LYS A 1 82 ? 16.406 -10.571 -11.091 1.00 95.62 82 LYS A O 1
ATOM 690 N N . ARG A 1 83 ? 15.908 -10.022 -8.970 1.00 95.94 83 ARG A N 1
ATOM 691 C CA . ARG A 1 83 ? 14.536 -10.557 -9.010 1.00 95.94 83 ARG A CA 1
ATOM 692 C C . ARG A 1 83 ? 13.639 -9.788 -9.974 1.00 95.94 83 ARG A C 1
ATOM 694 O O . ARG A 1 83 ? 12.860 -10.421 -10.682 1.00 95.94 83 ARG A O 1
ATOM 701 N N . ILE A 1 84 ? 13.747 -8.461 -10.011 1.00 95.12 84 ILE A N 1
ATOM 702 C CA . ILE A 1 84 ? 12.970 -7.617 -10.931 1.00 95.12 84 ILE A CA 1
ATOM 703 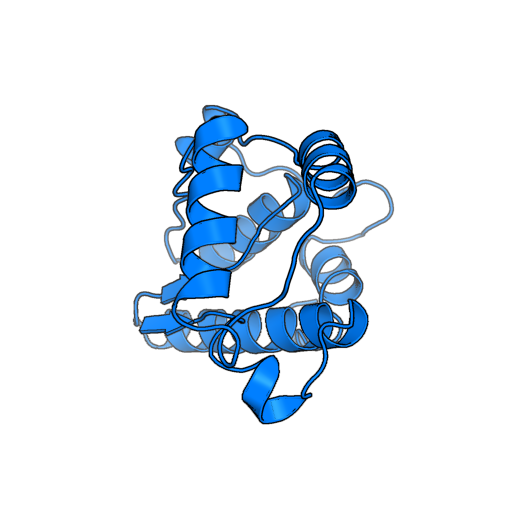C C . ILE A 1 84 ? 13.383 -7.887 -12.378 1.00 95.12 84 ILE A C 1
ATOM 705 O O . ILE A 1 84 ? 12.522 -8.169 -13.207 1.00 95.12 84 ILE A O 1
ATOM 709 N N . GLN A 1 85 ? 14.690 -7.897 -12.663 1.00 94.62 85 GLN A N 1
ATOM 710 C CA . GLN A 1 85 ? 15.208 -8.201 -14.000 1.00 94.62 85 GLN A CA 1
ATOM 711 C C . GLN A 1 85 ? 14.772 -9.590 -14.476 1.00 94.62 85 GLN A C 1
ATOM 713 O O . GLN A 1 85 ? 14.297 -9.735 -15.599 1.00 94.62 85 GLN A O 1
ATOM 718 N N . ASN A 1 86 ? 14.869 -10.603 -13.609 1.00 96.19 86 ASN A N 1
ATOM 719 C CA . ASN A 1 86 ? 14.418 -11.952 -13.938 1.00 96.19 86 ASN A CA 1
ATOM 720 C C . ASN A 1 86 ? 12.906 -12.005 -14.200 1.00 96.19 86 ASN A C 1
ATOM 722 O O . ASN A 1 86 ? 12.476 -12.635 -15.158 1.00 96.19 86 ASN A O 1
ATOM 726 N N . ARG A 1 87 ? 12.090 -11.328 -13.381 1.00 95.75 87 ARG A N 1
ATOM 727 C CA . ARG A 1 87 ? 10.635 -11.280 -13.584 1.00 95.75 87 ARG A CA 1
ATOM 728 C C . ARG A 1 87 ? 10.282 -10.642 -14.922 1.00 95.75 87 ARG 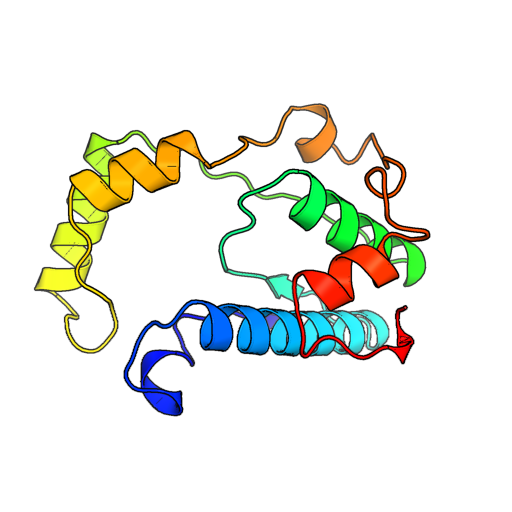A C 1
ATOM 730 O O . ARG A 1 87 ? 9.485 -11.204 -15.659 1.00 95.75 87 ARG A O 1
ATOM 737 N N . PHE A 1 88 ? 10.909 -9.516 -15.251 1.00 95.19 88 PHE A N 1
ATOM 738 C CA . PHE A 1 88 ? 10.679 -8.839 -16.523 1.00 95.19 88 PHE A CA 1
ATOM 739 C C . PHE A 1 88 ? 11.121 -9.691 -17.721 1.00 95.19 88 PHE A C 1
ATOM 741 O O . PHE A 1 88 ? 10.434 -9.719 -18.733 1.00 95.19 88 PHE A O 1
ATOM 748 N N . ALA A 1 89 ? 12.219 -10.443 -17.599 1.00 95.94 89 ALA A N 1
ATOM 749 C CA . ALA A 1 89 ? 12.672 -11.344 -18.658 1.00 95.94 89 ALA A CA 1
ATOM 750 C C . ALA A 1 89 ? 11.728 -12.541 -18.892 1.00 95.94 89 ALA A C 1
ATOM 752 O O . ALA A 1 89 ? 11.640 -13.028 -20.016 1.00 95.94 89 ALA A O 1
ATOM 753 N N . VAL A 1 90 ? 11.047 -13.030 -17.847 1.00 96.75 90 VAL A N 1
ATOM 754 C CA . VAL A 1 90 ? 10.191 -14.230 -17.917 1.00 96.75 90 VAL A CA 1
ATOM 755 C C . VAL A 1 90 ? 8.729 -13.890 -18.226 1.00 96.75 90 VAL A C 1
ATOM 757 O O . VAL A 1 90 ? 8.101 -14.609 -18.998 1.00 96.75 90 VAL A O 1
ATOM 760 N N . THR A 1 91 ? 8.186 -12.815 -17.649 1.00 94.00 91 THR A N 1
ATOM 761 C CA . THR A 1 91 ? 6.777 -12.400 -17.816 1.00 94.00 91 THR A CA 1
ATOM 762 C C . THR A 1 91 ? 6.659 -10.887 -18.082 1.00 94.00 91 THR A C 1
ATOM 764 O O . THR A 1 91 ? 6.117 -10.154 -17.244 1.00 94.00 91 THR A O 1
ATOM 767 N N . PRO A 1 92 ? 7.191 -10.377 -19.210 1.00 92.62 92 PRO A N 1
ATOM 768 C CA . PRO A 1 92 ? 7.190 -8.942 -19.528 1.00 92.62 92 PRO A CA 1
ATOM 769 C C . PRO A 1 92 ? 5.784 -8.355 -19.728 1.00 92.62 92 PRO A C 1
ATOM 771 O O . PRO A 1 92 ? 5.600 -7.151 -19.600 1.00 92.62 92 PRO A O 1
ATOM 774 N N . ASP A 1 93 ? 4.792 -9.191 -20.027 1.00 91.69 93 ASP A N 1
ATOM 775 C CA . ASP A 1 93 ? 3.376 -8.841 -20.179 1.00 91.69 93 ASP A CA 1
ATOM 776 C C . ASP A 1 93 ? 2.618 -8.758 -18.842 1.00 91.69 93 ASP A C 1
ATOM 778 O O . ASP A 1 93 ? 1.483 -8.289 -18.807 1.00 91.69 93 ASP A O 1
ATOM 782 N N . GLN A 1 94 ? 3.238 -9.196 -17.741 1.00 91.12 94 GLN A N 1
ATOM 783 C CA . GLN A 1 94 ? 2.640 -9.231 -16.398 1.00 91.12 94 GLN A CA 1
ATOM 784 C C . GLN A 1 94 ? 3.356 -8.312 -15.404 1.00 91.12 94 GLN A C 1
ATOM 786 O O . GLN A 1 94 ? 3.089 -8.343 -14.203 1.00 91.12 94 GLN A O 1
ATOM 791 N N . THR A 1 95 ? 4.322 -7.519 -15.864 1.00 92.75 95 THR A N 1
ATOM 792 C CA . THR A 1 95 ? 5.114 -6.665 -14.984 1.00 92.75 95 THR A CA 1
ATOM 793 C C . THR A 1 95 ? 5.650 -5.444 -15.717 1.00 92.75 95 THR A C 1
ATOM 795 O O . THR A 1 95 ? 5.606 -5.362 -16.939 1.00 92.75 95 THR A O 1
ATOM 798 N N . TRP A 1 96 ? 6.170 -4.487 -14.957 1.00 91.56 96 TRP A N 1
ATOM 799 C CA . TRP A 1 96 ? 6.705 -3.239 -15.486 1.00 91.56 96 TRP A CA 1
ATOM 800 C C . TRP A 1 96 ? 8.230 -3.261 -15.445 1.00 91.56 96 TRP A C 1
ATOM 802 O O . TRP A 1 96 ? 8.824 -3.753 -14.482 1.00 91.56 96 TRP A O 1
ATOM 812 N N . ALA A 1 97 ? 8.866 -2.708 -16.478 1.00 91.75 97 ALA A N 1
ATOM 813 C CA . ALA A 1 97 ? 10.294 -2.422 -16.432 1.00 91.75 97 ALA A CA 1
ATOM 814 C C . ALA A 1 97 ? 10.570 -1.380 -15.336 1.00 91.75 97 ALA A C 1
ATOM 816 O O . ALA A 1 97 ? 9.785 -0.452 -15.157 1.00 91.75 97 ALA A O 1
ATOM 817 N N . MET A 1 98 ? 11.672 -1.547 -14.607 1.00 93.62 98 MET A N 1
ATOM 818 C CA . MET A 1 98 ? 12.110 -0.611 -13.568 1.00 93.62 98 MET A CA 1
ATOM 819 C C . MET A 1 98 ? 13.608 -0.373 -13.728 1.00 93.62 98 MET A C 1
ATOM 821 O O . MET A 1 98 ? 14.378 -1.335 -13.837 1.00 93.62 98 MET A O 1
ATOM 825 N N . SER A 1 99 ? 14.022 0.889 -13.749 1.00 92.50 99 SER A N 1
ATOM 826 C CA . SER A 1 99 ? 15.430 1.271 -13.829 1.00 92.50 99 SER A CA 1
ATOM 827 C C . SER A 1 99 ? 16.108 1.213 -12.456 1.00 92.50 99 SER A C 1
ATOM 829 O O . SER A 1 99 ? 15.465 1.264 -11.406 1.00 92.50 99 SER A O 1
ATOM 831 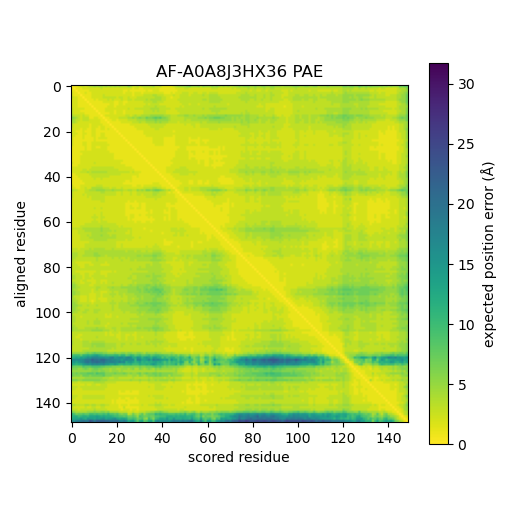N N . GLU A 1 100 ? 17.439 1.124 -12.435 1.00 91.81 100 GLU A N 1
ATOM 832 C CA . GLU A 1 100 ? 18.199 1.194 -11.177 1.00 91.81 100 GLU A CA 1
ATOM 833 C C . GLU A 1 100 ? 18.037 2.551 -10.471 1.00 91.81 100 GLU A C 1
ATOM 835 O O . GLU A 1 100 ? 18.024 2.625 -9.239 1.00 91.81 100 GLU A O 1
ATOM 840 N N . GLU A 1 101 ? 17.868 3.621 -11.247 1.00 94.19 101 GLU A N 1
ATOM 841 C CA . GLU A 1 101 ? 17.641 4.979 -10.750 1.00 94.19 101 GLU A CA 1
ATOM 842 C C . GLU A 1 101 ? 16.290 5.082 -10.029 1.00 94.19 101 GLU A C 1
ATOM 844 O O . GLU A 1 101 ? 16.214 5.633 -8.928 1.00 94.19 101 GLU A O 1
ATOM 849 N N . GLU A 1 102 ? 15.238 4.488 -10.601 1.00 94.12 102 GLU A N 1
ATOM 850 C CA . GLU A 1 102 ? 13.917 4.397 -9.974 1.00 94.12 102 GLU A CA 1
ATOM 851 C C . GLU A 1 102 ? 13.979 3.611 -8.664 1.00 94.12 102 GLU A C 1
ATOM 853 O O . GLU A 1 102 ? 13.519 4.101 -7.631 1.00 94.12 102 GLU A O 1
ATOM 858 N N . LEU A 1 103 ? 14.621 2.437 -8.671 1.00 94.12 103 LEU A N 1
ATOM 859 C CA . LEU A 1 103 ? 14.778 1.612 -7.468 1.00 94.12 103 LEU A CA 1
ATOM 860 C C . LEU A 1 103 ? 15.531 2.351 -6.355 1.00 94.12 103 LEU A C 1
ATOM 862 O O . LEU A 1 103 ? 15.154 2.259 -5.184 1.00 94.12 103 LEU A O 1
ATOM 866 N N . THR A 1 104 ? 16.568 3.110 -6.712 1.00 94.06 104 THR A N 1
ATOM 867 C CA . THR A 1 104 ? 17.345 3.920 -5.765 1.00 94.06 104 THR A CA 1
ATOM 868 C C . THR A 1 104 ? 16.494 5.043 -5.176 1.00 94.06 104 THR A C 1
ATOM 870 O O . THR A 1 104 ? 16.453 5.213 -3.955 1.00 94.06 104 THR A O 1
ATOM 873 N N . LYS A 1 105 ? 15.759 5.772 -6.024 1.00 94.50 105 LYS A N 1
ATOM 874 C CA . LYS A 1 105 ? 14.845 6.842 -5.602 1.00 94.50 105 LYS A CA 1
ATOM 875 C C . LYS A 1 105 ? 13.769 6.318 -4.653 1.00 94.50 105 LYS A C 1
ATOM 877 O O . LYS A 1 105 ? 13.517 6.920 -3.613 1.00 94.50 105 LYS A O 1
ATOM 882 N N . TRP A 1 106 ? 13.143 5.199 -4.998 1.00 93.94 106 TRP A N 1
ATOM 883 C CA . TRP A 1 106 ? 12.095 4.595 -4.185 1.00 93.94 106 TRP A CA 1
ATOM 884 C C . TRP A 1 106 ? 12.618 4.124 -2.829 1.00 93.94 106 TRP A C 1
ATOM 886 O O . TRP A 1 106 ? 11.977 4.361 -1.808 1.00 93.94 106 TRP A O 1
ATOM 896 N N . ARG A 1 107 ? 13.817 3.536 -2.783 1.00 93.19 107 ARG A N 1
ATOM 897 C CA . ARG A 1 107 ? 14.446 3.130 -1.521 1.00 93.19 107 ARG A CA 1
ATOM 898 C C . ARG A 1 107 ? 14.694 4.308 -0.581 1.00 93.19 107 ARG A C 1
ATOM 900 O O . ARG A 1 107 ? 14.503 4.154 0.617 1.00 93.19 107 ARG A O 1
ATOM 907 N N . ALA A 1 108 ? 15.078 5.470 -1.110 1.00 93.81 108 ALA A N 1
ATOM 908 C CA . ALA A 1 108 ? 15.271 6.678 -0.306 1.00 93.81 108 ALA A CA 1
ATOM 909 C C . ALA A 1 108 ? 13.959 7.244 0.271 1.00 93.81 108 ALA A C 1
ATOM 911 O O . ALA A 1 108 ? 13.990 7.959 1.267 1.00 93.81 108 ALA A O 1
ATOM 912 N N . PHE A 1 109 ? 12.819 6.935 -0.352 1.00 93.62 109 PHE A N 1
ATOM 913 C CA . PHE A 1 109 ? 11.492 7.362 0.096 1.00 93.62 109 PHE A CA 1
ATOM 914 C C . PHE A 1 109 ? 10.832 6.370 1.070 1.00 93.62 109 PHE A C 1
ATOM 916 O O . PHE A 1 109 ? 9.938 6.743 1.825 1.00 93.62 109 PHE A O 1
ATOM 923 N N . PHE A 1 110 ? 11.250 5.103 1.059 1.00 95.88 110 PHE A N 1
ATOM 924 C CA . PHE A 1 110 ? 10.662 4.061 1.895 1.00 95.88 110 PHE A CA 1
ATOM 925 C C . PHE A 1 110 ? 10.995 4.260 3.379 1.00 95.88 110 PHE A C 1
ATOM 927 O O . PHE A 1 110 ? 12.161 4.305 3.769 1.00 95.88 110 PHE A O 1
ATOM 934 N N . HIS A 1 111 ? 9.966 4.315 4.222 1.00 96.12 111 HIS A N 1
ATOM 935 C CA . HIS A 1 111 ? 10.112 4.304 5.674 1.00 96.12 111 HIS A CA 1
ATOM 936 C C . HIS A 1 111 ? 10.022 2.859 6.171 1.00 96.12 111 HIS A C 1
ATOM 938 O O . HIS A 1 111 ? 8.922 2.313 6.302 1.00 96.12 111 HIS A O 1
ATOM 944 N N . GLU A 1 112 ? 11.169 2.246 6.452 1.00 96.19 112 GLU A N 1
ATOM 945 C CA . GLU A 1 112 ? 11.253 0.895 7.017 1.00 96.19 112 GLU A CA 1
ATOM 946 C C . GLU A 1 112 ? 10.465 0.794 8.337 1.00 96.19 112 GLU A C 1
ATOM 948 O O . GLU A 1 112 ? 10.584 1.697 9.169 1.00 96.19 112 GLU A O 1
ATOM 953 N N . PRO A 1 113 ? 9.610 -0.236 8.521 1.00 95.56 113 PRO A N 1
ATOM 954 C CA . PRO A 1 113 ? 8.847 -0.380 9.753 1.00 95.56 113 PRO A CA 1
ATOM 955 C C . PRO A 1 113 ? 9.758 -0.685 10.940 1.00 95.56 113 PRO A C 1
ATOM 957 O O . PRO A 1 113 ? 10.603 -1.577 10.868 1.00 95.56 113 PRO A O 1
ATOM 960 N N . ASP A 1 114 ? 9.549 0.034 12.041 1.00 93.88 114 ASP A N 1
ATOM 961 C CA . ASP A 1 114 ? 10.266 -0.208 13.293 1.00 93.88 114 ASP A CA 1
ATOM 962 C C . ASP A 1 114 ? 9.702 -1.419 14.074 1.00 93.88 114 ASP A C 1
ATOM 964 O O . ASP A 1 114 ? 8.640 -1.966 13.765 1.00 93.88 114 ASP A O 1
ATOM 968 N N . GLU A 1 115 ? 10.406 -1.855 15.122 1.00 93.50 115 GLU A N 1
ATOM 969 C CA . GLU A 1 115 ? 9.963 -2.975 15.967 1.00 93.50 115 GLU A CA 1
ATOM 970 C C . GLU A 1 115 ? 8.572 -2.739 16.584 1.00 93.50 115 GLU A C 1
ATOM 972 O O . GLU A 1 115 ? 7.770 -3.666 16.686 1.00 93.50 115 GLU A O 1
ATOM 977 N N . ALA A 1 116 ? 8.234 -1.507 16.973 1.00 92.12 116 ALA A N 1
ATOM 978 C CA . ALA A 1 116 ? 6.930 -1.209 17.563 1.00 92.12 116 ALA A CA 1
ATOM 979 C C . ALA A 1 116 ? 5.794 -1.349 16.533 1.00 92.12 116 ALA A C 1
ATOM 981 O O . ALA A 1 116 ? 4.704 -1.852 16.845 1.00 92.12 116 ALA A O 1
ATOM 982 N N . GLU A 1 117 ? 6.059 -0.969 15.282 1.00 93.56 117 GLU A N 1
ATOM 983 C CA . GLU A 1 117 ? 5.185 -1.259 14.155 1.00 93.56 117 GLU A CA 1
ATOM 984 C C . GLU A 1 117 ? 5.018 -2.771 13.988 1.00 93.56 117 GLU A C 1
ATOM 986 O O . GLU A 1 117 ? 3.879 -3.239 13.959 1.00 93.56 117 GLU A O 1
ATOM 991 N N . LEU A 1 118 ? 6.095 -3.557 13.967 1.00 94.25 118 LEU A N 1
ATOM 992 C CA . LEU A 1 118 ? 6.016 -5.010 13.771 1.00 94.25 118 LEU A CA 1
ATOM 993 C C . LEU A 1 118 ? 5.270 -5.739 14.903 1.00 94.25 118 LEU A C 1
ATOM 995 O O . LEU A 1 118 ? 4.462 -6.627 14.623 1.00 94.25 118 LEU A O 1
ATOM 999 N N . HIS A 1 119 ? 5.460 -5.329 16.162 1.00 90.62 119 HIS A N 1
ATOM 1000 C CA . HIS A 1 119 ? 4.820 -5.962 17.329 1.00 90.62 119 HIS A CA 1
ATOM 1001 C C . HIS A 1 119 ? 3.382 -5.510 17.589 1.00 90.62 119 HIS A C 1
ATOM 1003 O O . HIS A 1 119 ? 2.710 -6.071 18.455 1.00 90.62 119 HIS A O 1
ATOM 1009 N N . GLY A 1 120 ? 2.872 -4.508 16.869 1.00 84.44 120 GLY A N 1
ATOM 1010 C CA . GLY A 1 120 ? 1.489 -4.074 17.082 1.00 84.44 120 GLY A CA 1
ATOM 1011 C C . GLY A 1 120 ? 1.284 -3.151 18.285 1.00 84.44 120 GLY A C 1
ATOM 1012 O O . GLY A 1 120 ? 0.141 -2.938 18.684 1.00 84.44 120 GLY A O 1
ATOM 1013 N N . THR A 1 121 ? 2.354 -2.644 18.901 1.00 74.94 121 THR A N 1
ATOM 1014 C CA . THR A 1 121 ? 2.304 -2.079 20.262 1.00 74.94 121 THR A CA 1
ATOM 1015 C C . THR A 1 121 ? 1.943 -0.600 20.316 1.00 74.94 121 THR A C 1
ATOM 1017 O O . THR A 1 121 ? 1.550 -0.116 21.376 1.00 74.94 121 THR A O 1
ATOM 1020 N N . VAL A 1 122 ? 2.032 0.113 19.191 1.00 72.19 122 VAL A N 1
ATOM 1021 C CA . VAL A 1 122 ? 1.752 1.550 19.112 1.00 72.19 122 VAL A CA 1
ATOM 1022 C C . VAL A 1 122 ? 0.613 1.820 18.131 1.00 72.19 122 VAL A C 1
ATOM 1024 O O . VAL A 1 122 ? 0.561 1.268 17.027 1.00 72.19 122 VAL A O 1
ATOM 1027 N N . LEU A 1 123 ? -0.303 2.685 18.565 1.00 74.19 123 LEU A N 1
ATOM 1028 C CA . LEU A 1 123 ? -1.263 3.381 17.718 1.00 74.19 123 LEU A CA 1
ATOM 1029 C C . LEU A 1 123 ? -0.989 4.864 17.867 1.00 74.19 123 LEU A C 1
ATOM 1031 O O . LEU A 1 123 ? -1.189 5.425 18.940 1.00 74.19 123 LEU A O 1
ATOM 1035 N N . GLU A 1 124 ? -0.484 5.451 16.797 1.00 81.38 124 GLU A N 1
ATOM 1036 C CA . GLU A 1 124 ? -0.212 6.878 16.735 1.00 81.38 124 GLU A CA 1
ATOM 1037 C C . GLU A 1 124 ? -1.497 7.638 16.413 1.00 81.38 124 GLU A C 1
ATOM 1039 O O . GLU A 1 124 ? -2.447 7.077 15.854 1.00 81.38 124 GLU A O 1
ATOM 1044 N N . ASP A 1 125 ? -1.518 8.918 16.763 1.00 89.12 125 ASP A N 1
ATOM 1045 C CA . ASP A 1 125 ? -2.53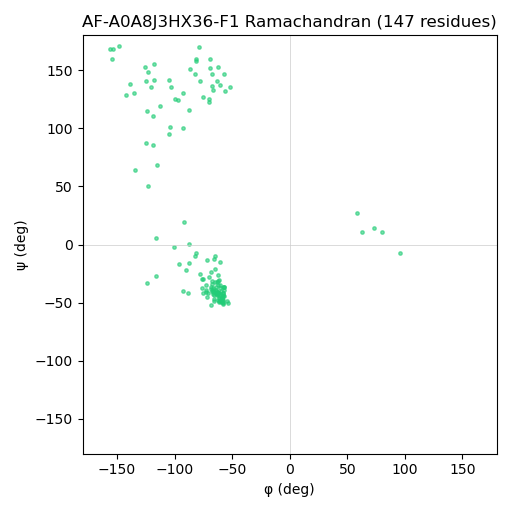8 9.837 16.278 1.00 89.12 125 ASP A CA 1
ATOM 1046 C C . ASP A 1 125 ? -2.347 10.101 14.781 1.00 89.12 125 ASP A C 1
ATOM 1048 O O . ASP A 1 125 ? -1.267 9.895 14.220 1.00 89.12 125 ASP A O 1
ATOM 1052 N N . ALA A 1 126 ? -3.413 10.568 14.133 1.00 91.75 126 ALA A N 1
ATOM 1053 C CA . ALA A 1 126 ? -3.340 11.002 12.747 1.00 91.75 126 ALA A CA 1
ATOM 1054 C C . ALA A 1 126 ? -2.274 12.104 12.579 1.00 91.75 126 ALA A C 1
ATOM 1056 O O . ALA A 1 126 ? -2.071 12.916 13.489 1.00 91.75 126 ALA A O 1
ATOM 1057 N N . PRO A 1 127 ? -1.589 12.163 11.425 1.00 93.75 127 PRO A N 1
ATOM 1058 C CA . PRO A 1 127 ? -0.527 13.134 11.206 1.00 93.75 127 PRO A CA 1
ATOM 1059 C C . PRO A 1 127 ? -1.052 14.571 11.264 1.00 93.75 127 PRO A C 1
ATOM 1061 O O . PRO A 1 127 ? -2.206 14.855 10.932 1.00 93.75 127 PRO A O 1
ATOM 1064 N N . GLN A 1 128 ? -0.169 15.499 11.644 1.00 92.94 128 GLN A N 1
ATOM 1065 C CA . GLN A 1 128 ? -0.497 16.920 11.738 1.00 92.94 128 GLN A CA 1
ATOM 1066 C C . GLN A 1 128 ? -1.134 17.438 10.436 1.00 92.94 128 GLN A C 1
ATOM 1068 O O . GLN A 1 128 ? -0.656 17.160 9.338 1.00 92.94 128 GLN A O 1
ATOM 1073 N N . GLY A 1 129 ? -2.205 18.223 10.574 1.00 94.62 129 GLY A N 1
ATOM 1074 C CA . GLY A 1 129 ? -2.978 18.754 9.447 1.00 94.62 129 GLY A CA 1
ATOM 1075 C C . GLY A 1 129 ? -4.214 17.926 9.088 1.00 94.62 129 GLY A C 1
ATOM 1076 O O . GLY A 1 129 ? -5.033 18.397 8.306 1.00 94.62 129 GLY A O 1
ATOM 1077 N N . TYR A 1 130 ? -4.393 16.752 9.700 1.00 93.75 130 TYR A N 1
ATOM 1078 C CA . TYR A 1 130 ? -5.580 15.917 9.538 1.00 93.75 130 TYR A CA 1
ATOM 1079 C C . TYR A 1 130 ? -6.316 15.739 10.866 1.00 93.75 130 TYR A C 1
ATOM 1081 O O . TYR A 1 130 ? -5.700 15.607 11.920 1.00 93.75 130 TYR A O 1
ATOM 1089 N N . ALA A 1 131 ? -7.650 15.744 10.815 1.00 93.12 131 ALA A N 1
ATOM 1090 C CA . ALA A 1 131 ? -8.494 15.606 12.004 1.00 93.12 131 ALA A CA 1
ATOM 1091 C C . ALA A 1 131 ? -8.604 14.155 12.502 1.00 93.12 131 ALA A C 1
ATOM 1093 O O . ALA A 1 131 ? -8.880 13.921 13.676 1.00 93.12 131 ALA A O 1
ATOM 1094 N N . SER A 1 132 ? -8.422 13.181 11.609 1.00 93.62 132 SER A N 1
ATOM 1095 C CA . SER A 1 132 ? -8.618 11.759 11.882 1.00 93.62 132 SER A CA 1
ATOM 1096 C C . SER A 1 132 ? -7.763 10.908 10.932 1.00 93.62 132 SER A C 1
ATOM 1098 O O . SER A 1 132 ? -7.334 11.374 9.871 1.00 93.62 132 SER A O 1
ATOM 1100 N N . TRP A 1 133 ? -7.510 9.648 11.304 1.00 94.88 133 TRP A N 1
ATOM 1101 C CA . TRP A 1 133 ? -6.863 8.681 10.409 1.00 94.88 133 TRP A CA 1
ATOM 1102 C C . TRP A 1 133 ? -7.636 8.490 9.111 1.00 94.88 133 TRP A C 1
ATOM 1104 O O . TRP A 1 133 ? -7.011 8.462 8.052 1.00 94.88 133 TRP A O 1
ATOM 1114 N N . PRO A 1 134 ? -8.970 8.405 9.157 1.00 94.38 134 PRO A N 1
ATOM 1115 C CA . PRO A 1 134 ? -9.740 8.347 7.939 1.00 94.38 134 PRO A CA 1
ATOM 1116 C C . PRO A 1 134 ? -9.655 9.567 7.027 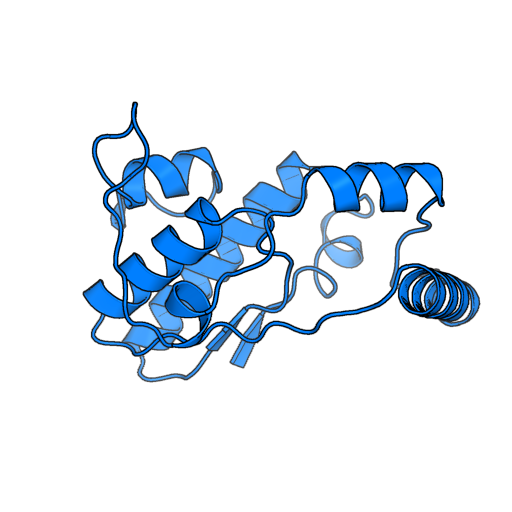1.00 94.38 134 PRO A C 1
ATOM 1118 O O . PRO A 1 134 ? -9.495 9.383 5.827 1.00 94.38 134 PRO A O 1
ATOM 1121 N N . ALA A 1 135 ? -9.675 10.788 7.570 1.00 94.06 135 ALA A N 1
ATOM 1122 C CA . ALA A 1 135 ? -9.497 12.002 6.772 1.00 94.06 135 ALA A CA 1
ATOM 1123 C C . ALA A 1 135 ? -8.133 12.020 6.063 1.00 94.06 135 ALA A C 1
ATOM 1125 O O . ALA A 1 135 ? -8.005 12.510 4.943 1.00 94.06 135 ALA A O 1
ATOM 1126 N N . TRP A 1 136 ? -7.101 11.477 6.715 1.00 95.88 136 TRP A N 1
ATOM 1127 C CA . TRP A 1 136 ? -5.800 11.264 6.086 1.00 95.88 136 TRP A CA 1
ATOM 1128 C C . TRP A 1 136 ? -5.839 10.141 5.035 1.00 95.88 136 TRP A C 1
ATOM 1130 O O . TRP A 1 136 ? -5.263 10.268 3.958 1.00 95.88 136 TRP A O 1
ATOM 1140 N N . ALA A 1 137 ? -6.533 9.041 5.321 1.00 95.75 137 ALA A N 1
ATOM 1141 C CA . ALA A 1 137 ? -6.591 7.884 4.438 1.00 95.75 137 ALA A CA 1
ATOM 1142 C C . ALA A 1 137 ? -7.350 8.177 3.137 1.00 95.75 137 ALA A C 1
ATOM 1144 O O . ALA A 1 137 ? -6.901 7.744 2.081 1.00 95.75 137 ALA A O 1
ATOM 1145 N N . THR A 1 138 ? -8.454 8.928 3.178 1.00 94.56 138 THR A N 1
ATOM 1146 C CA . THR A 1 138 ? -9.206 9.310 1.970 1.00 94.56 138 THR A CA 1
ATOM 1147 C C . THR A 1 138 ? -8.443 10.312 1.104 1.00 94.56 138 THR A C 1
ATOM 1149 O O . THR A 1 138 ? -8.582 10.283 -0.118 1.00 94.56 138 THR A O 1
ATOM 1152 N N . SER A 1 139 ? -7.566 11.142 1.686 1.00 94.44 139 SER A N 1
ATOM 1153 C CA . SER A 1 139 ? -6.673 12.001 0.894 1.00 94.44 139 SER A CA 1
ATOM 1154 C C . SER A 1 139 ? -5.552 11.211 0.208 1.00 94.44 139 SER A C 1
ATOM 1156 O O . SER A 1 139 ? -5.172 11.537 -0.916 1.00 94.44 139 SER A O 1
ATOM 1158 N N . ARG A 1 140 ? -5.039 10.154 0.857 1.00 96.06 140 ARG A N 1
ATOM 1159 C CA . ARG A 1 140 ? -4.020 9.250 0.299 1.00 96.06 140 ARG A CA 1
ATOM 1160 C C . ARG A 1 140 ? -4.595 8.267 -0.727 1.00 96.06 140 ARG A C 1
ATOM 1162 O O . ARG A 1 140 ? -3.918 7.960 -1.709 1.00 96.06 140 ARG A O 1
ATOM 1169 N N . TRP A 1 141 ? -5.808 7.776 -0.489 1.00 97.12 141 TRP A N 1
ATOM 1170 C CA . TRP A 1 141 ? -6.506 6.774 -1.290 1.00 97.12 141 TRP A CA 1
ATOM 1171 C C . TRP A 1 141 ? -7.879 7.304 -1.723 1.00 97.12 141 TRP A C 1
ATOM 1173 O O . TRP A 1 141 ? -8.883 7.044 -1.058 1.00 97.12 141 TRP A O 1
ATOM 1183 N N . PRO A 1 142 ? -7.957 8.016 -2.861 1.00 94.56 142 PRO A N 1
ATOM 1184 C CA . PRO A 1 142 ? -9.124 8.824 -3.230 1.00 94.56 142 PRO A CA 1
ATOM 1185 C C . PRO A 1 142 ? -10.409 8.029 -3.508 1.00 94.56 142 PRO A C 1
ATOM 1187 O O . PRO A 1 142 ? -11.479 8.613 -3.637 1.00 94.56 142 PRO A O 1
ATOM 1190 N N . SER A 1 143 ? -10.327 6.704 -3.643 1.00 96.00 143 SER A N 1
ATOM 1191 C CA . SER A 1 143 ? -11.488 5.823 -3.845 1.00 96.00 143 SER A CA 1
ATOM 1192 C C . SER A 1 143 ? -11.950 5.104 -2.572 1.00 96.00 143 SER A C 1
ATOM 1194 O O . SER A 1 143 ? -12.920 4.337 -2.623 1.00 96.00 143 SER A O 1
ATOM 1196 N N . LEU A 1 144 ? -11.251 5.303 -1.448 1.00 95.88 144 LEU A N 1
ATOM 1197 C CA . LEU A 1 144 ? -11.683 4.810 -0.148 1.00 95.88 144 LEU A CA 1
ATOM 1198 C C . LEU A 1 144 ? -12.914 5.628 0.284 1.00 95.88 144 LEU A C 1
ATOM 1200 O O . LEU A 1 144 ? -12.818 6.851 0.332 1.00 95.88 144 LEU A O 1
ATOM 1204 N N . PRO A 1 145 ? -14.074 5.006 0.566 1.00 88.94 145 PRO A N 1
ATOM 1205 C CA . PRO A 1 145 ? -15.290 5.771 0.825 1.00 88.94 145 PRO A CA 1
ATOM 1206 C C . PRO A 1 145 ? -15.244 6.586 2.120 1.00 88.94 145 PRO A C 1
ATOM 1208 O O . PRO A 1 145 ? -14.746 6.114 3.144 1.00 88.94 145 PRO A O 1
ATOM 1211 N N . ASP A 1 146 ? -15.902 7.746 2.097 1.00 77.88 146 ASP A N 1
ATOM 1212 C CA . ASP A 1 146 ? -16.043 8.645 3.250 1.00 77.88 146 ASP A CA 1
ATOM 1213 C C . ASP A 1 146 ? -16.859 8.049 4.405 1.00 77.88 146 ASP A C 1
ATOM 1215 O O . ASP A 1 146 ? -16.865 8.600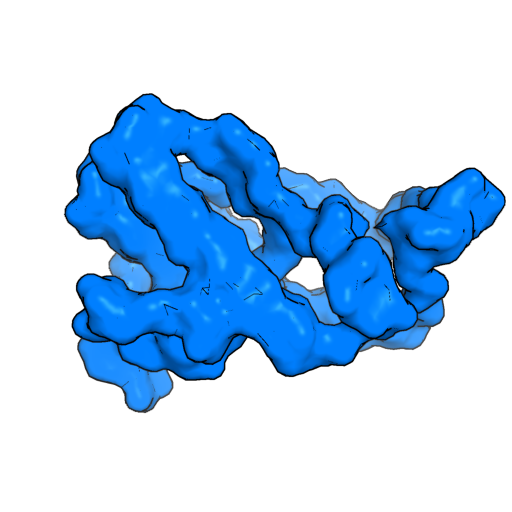 5.496 1.00 77.88 146 ASP A O 1
ATOM 1219 N N . GLU A 1 147 ? -17.527 6.904 4.223 1.00 78.06 147 GLU A N 1
ATOM 1220 C CA . GLU A 1 147 ? -18.185 6.191 5.335 1.00 78.06 147 GLU A CA 1
ATOM 1221 C C . GLU A 1 147 ? -17.193 5.765 6.429 1.00 78.06 147 GLU A C 1
ATOM 1223 O O . GLU A 1 147 ? -17.590 5.407 7.538 1.00 78.06 147 GLU A O 1
ATOM 1228 N N . TYR A 1 148 ? -15.904 5.808 6.100 1.00 68.50 148 TYR A N 1
ATOM 1229 C CA . TYR A 1 148 ? -14.815 5.594 7.023 1.00 68.50 148 TYR A CA 1
ATOM 1230 C C . TYR A 1 148 ? -14.228 6.897 7.589 1.00 68.50 148 TYR A C 1
ATOM 1232 O O . TYR A 1 148 ? -13.555 6.752 8.604 1.00 68.50 148 TYR A O 1
ATOM 1240 N N . ALA A 1 149 ? -14.477 8.080 6.982 1.00 58.50 149 ALA A N 1
ATOM 1241 C CA . ALA A 1 149 ? -13.901 9.423 7.244 1.00 58.50 149 ALA A CA 1
ATOM 1242 C C . ALA A 1 149 ? -14.215 10.030 8.633 1.00 58.50 149 ALA A C 1
ATOM 1244 O O . ALA A 1 149 ? -15.369 9.897 9.092 1.00 58.50 149 ALA A O 1
#

Radius of gyration: 16.2 Å; Cα contacts (8 Å, |Δi|>4): 157; chains: 1; bounding box: 40×33×40 Å